Protein AF-A0A7J9IH75-F1 (afdb_monomer_lite)

Structure (mmCIF, N/CA/C/O backbone):
data_AF-A0A7J9IH75-F1
#
_entry.id   AF-A0A7J9IH75-F1
#
loop_
_atom_site.group_PDB
_atom_site.id
_atom_site.type_symbol
_atom_site.label_atom_id
_atom_site.label_alt_id
_atom_site.label_comp_id
_atom_site.label_asym_id
_atom_site.label_entity_id
_atom_site.label_seq_id
_atom_site.pdbx_PDB_ins_code
_atom_site.Cartn_x
_atom_site.Cartn_y
_atom_site.Cartn_z
_atom_site.occupancy
_atom_site.B_iso_or_equiv
_atom_site.auth_seq_id
_atom_site.auth_comp_id
_atom_site.auth_asym_id
_atom_site.auth_atom_id
_atom_site.pdbx_PDB_model_num
ATOM 1 N N . CYS A 1 1 ? 25.613 6.116 -6.442 1.00 48.09 1 CYS A N 1
ATOM 2 C CA . CYS A 1 1 ? 24.591 6.754 -5.593 1.00 48.09 1 CYS A CA 1
ATOM 3 C C . CYS A 1 1 ? 23.674 5.657 -5.090 1.00 48.09 1 CYS A C 1
ATOM 5 O O . CYS A 1 1 ? 23.168 4.928 -5.931 1.00 48.09 1 CYS A O 1
ATOM 7 N N . SER A 1 2 ? 23.567 5.480 -3.773 1.00 66.19 2 SER A N 1
ATOM 8 C CA . SER A 1 2 ? 22.621 4.548 -3.150 1.00 66.19 2 SER A CA 1
ATOM 9 C C . SER A 1 2 ? 21.326 5.310 -2.905 1.00 66.19 2 SER A C 1
ATOM 11 O O . SER A 1 2 ? 21.380 6.429 -2.402 1.00 66.19 2 SER A O 1
ATOM 13 N N . GLU A 1 3 ? 20.193 4.756 -3.309 1.00 75.56 3 GLU A N 1
ATOM 14 C CA . GLU A 1 3 ? 18.892 5.165 -2.783 1.00 75.56 3 GLU A CA 1
ATOM 15 C C . GLU A 1 3 ? 18.713 4.582 -1.366 1.00 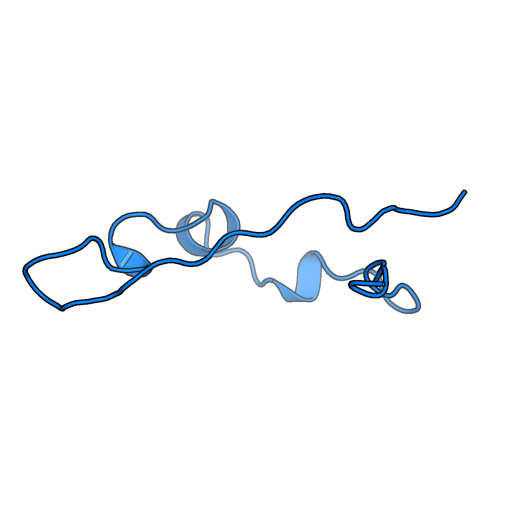75.56 3 GLU A C 1
ATOM 17 O O . GLU A 1 3 ? 19.269 3.524 -1.066 1.00 75.56 3 GLU A O 1
ATOM 22 N N . ASP A 1 4 ? 17.996 5.282 -0.479 1.00 80.81 4 ASP A N 1
ATOM 23 C CA . ASP A 1 4 ? 17.826 4.897 0.931 1.00 80.81 4 ASP A CA 1
ATOM 24 C C . ASP A 1 4 ? 16.356 4.588 1.252 1.00 80.81 4 ASP A C 1
ATOM 26 O O . ASP A 1 4 ? 15.442 5.298 0.829 1.00 80.81 4 ASP A O 1
ATOM 30 N N . ALA A 1 5 ? 16.117 3.547 2.051 1.00 85.44 5 ALA A N 1
ATOM 31 C CA . ALA A 1 5 ? 14.784 3.140 2.500 1.00 85.44 5 ALA A CA 1
ATOM 32 C C . ALA A 1 5 ? 14.467 3.722 3.891 1.00 85.44 5 ALA A C 1
ATOM 34 O O . ALA A 1 5 ? 14.519 3.017 4.895 1.00 85.44 5 ALA A O 1
ATOM 35 N N . VAL A 1 6 ? 14.182 5.027 3.959 1.00 88.88 6 VAL A N 1
ATOM 36 C CA . VAL A 1 6 ? 14.082 5.780 5.233 1.00 88.88 6 VAL A CA 1
ATOM 37 C C . VAL A 1 6 ? 12.668 5.928 5.804 1.00 88.88 6 VAL A C 1
ATOM 39 O O . VAL A 1 6 ? 12.508 6.429 6.914 1.00 88.88 6 VAL A O 1
ATOM 42 N N . SER A 1 7 ? 11.627 5.551 5.056 1.00 87.94 7 SER A N 1
ATOM 43 C CA . SER A 1 7 ? 10.233 5.804 5.440 1.00 87.94 7 SER A CA 1
ATOM 44 C C . SER A 1 7 ? 9.344 4.586 5.212 1.00 87.94 7 SER A C 1
ATOM 46 O O . SER A 1 7 ? 9.465 3.890 4.206 1.00 87.94 7 SER A O 1
ATOM 48 N N . GLY A 1 8 ? 8.422 4.363 6.147 1.00 89.12 8 GLY A N 1
ATOM 49 C CA . GLY A 1 8 ? 7.383 3.343 6.085 1.00 89.12 8 GLY A CA 1
ATOM 50 C C . GLY A 1 8 ? 6.193 3.752 6.952 1.00 89.12 8 GLY A C 1
ATOM 51 O O . GLY A 1 8 ? 6.330 4.565 7.866 1.00 89.12 8 GLY A O 1
ATOM 52 N N . HIS A 1 9 ? 5.015 3.211 6.654 1.00 93.88 9 HIS A N 1
ATOM 53 C CA . HIS A 1 9 ? 3.803 3.447 7.437 1.00 93.88 9 HIS A CA 1
ATOM 54 C C . HIS A 1 9 ? 2.930 2.190 7.467 1.00 93.88 9 HIS A C 1
ATOM 56 O O . HIS A 1 9 ? 3.038 1.325 6.598 1.00 93.88 9 HIS A O 1
ATOM 62 N N . ILE A 1 10 ? 2.062 2.098 8.474 1.00 95.06 10 ILE A N 1
ATOM 63 C CA . ILE A 1 10 ? 1.067 1.033 8.629 1.00 95.06 10 ILE A CA 1
ATOM 64 C C . ILE A 1 10 ? -0.299 1.706 8.752 1.00 95.06 10 ILE A C 1
ATOM 66 O O . ILE A 1 10 ? -0.439 2.682 9.490 1.00 95.06 10 ILE A O 1
ATOM 70 N N . GLN A 1 11 ? -1.305 1.189 8.048 1.00 95.38 11 GLN A N 1
ATOM 71 C CA . GLN A 1 11 ? -2.674 1.694 8.115 1.00 95.38 11 GLN A CA 1
ATOM 72 C C . GLN A 1 11 ? -3.657 0.560 8.416 1.00 95.38 11 GLN A C 1
ATOM 74 O O . GLN A 1 11 ? -3.667 -0.463 7.736 1.00 95.38 11 GLN A O 1
ATOM 79 N N . LEU A 1 12 ? -4.488 0.754 9.445 1.00 97.50 12 LEU A N 1
ATOM 80 C CA . LEU A 1 12 ? -5.589 -0.146 9.783 1.00 97.50 12 LEU A CA 1
ATOM 81 C C . LEU A 1 12 ? -6.801 0.156 8.894 1.00 97.50 12 LEU A C 1
ATOM 83 O O . LEU A 1 12 ? -7.246 1.303 8.816 1.00 97.50 12 LEU A O 1
ATOM 87 N N . LEU A 1 13 ? -7.355 -0.879 8.266 1.00 97.12 13 LEU A N 1
ATOM 88 C CA . LEU A 1 13 ? -8.444 -0.759 7.299 1.00 97.12 13 LEU A CA 1
ATOM 89 C C . LEU A 1 13 ? -9.687 -1.504 7.809 1.00 97.12 13 LEU A C 1
ATOM 91 O O . LEU A 1 13 ? -9.747 -2.730 7.761 1.00 97.12 13 LEU A O 1
ATOM 95 N N . ILE A 1 14 ? -10.666 -0.750 8.313 1.00 97.50 14 ILE A N 1
ATOM 96 C CA . ILE A 1 14 ? -11.978 -1.229 8.755 1.00 97.50 14 ILE A CA 1
ATOM 97 C C . ILE A 1 14 ? -13.028 -0.569 7.849 1.00 97.50 14 ILE A C 1
ATOM 99 O O . ILE A 1 14 ? -13.237 0.643 7.945 1.00 97.50 14 ILE A O 1
ATOM 103 N N . PRO A 1 15 ? -13.675 -1.319 6.939 1.00 96.12 15 PRO A N 1
ATOM 104 C CA . PRO A 1 15 ? -14.630 -0.756 5.989 1.00 96.12 15 PRO A CA 1
ATOM 105 C C . PRO A 1 15 ? -15.771 -0.010 6.689 1.00 96.12 15 PRO A C 1
ATOM 107 O O . PRO A 1 15 ? -16.443 -0.569 7.549 1.00 96.12 15 PRO A O 1
ATOM 110 N N . GLY A 1 16 ? -16.000 1.246 6.302 1.00 94.56 16 GLY A N 1
ATOM 111 C CA . GLY A 1 16 ? -17.039 2.096 6.895 1.00 94.56 16 GLY A CA 1
ATOM 112 C C . GLY A 1 16 ? -16.634 2.811 8.190 1.00 94.56 16 GLY A C 1
ATOM 113 O O . GLY A 1 16 ? -17.338 3.734 8.584 1.00 94.56 16 GLY A O 1
ATOM 114 N N . GLU A 1 17 ? -15.499 2.454 8.805 1.00 97.38 17 GLU A N 1
ATOM 115 C CA . GLU A 1 17 ? -14.963 3.138 9.994 1.00 97.38 17 GLU A CA 1
ATOM 116 C C . GLU A 1 17 ? -13.649 3.879 9.712 1.00 97.38 17 GLU A C 1
AT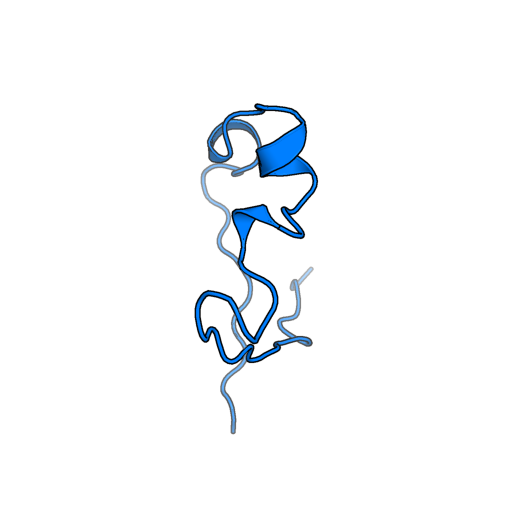OM 118 O O . GLU A 1 17 ? -13.486 5.026 10.128 1.00 97.38 17 GLU A O 1
ATOM 123 N N . THR A 1 18 ? -12.712 3.263 8.981 1.00 97.00 18 THR A N 1
ATOM 124 C CA . THR A 1 18 ? -11.451 3.896 8.566 1.00 97.00 18 THR A CA 1
ATOM 125 C C . THR A 1 18 ? -11.374 4.084 7.050 1.00 97.00 18 THR A C 1
ATOM 127 O O . THR A 1 18 ? -12.124 3.490 6.272 1.00 97.00 18 THR A O 1
ATOM 130 N N . VAL A 1 19 ? -10.470 4.967 6.617 1.00 94.69 19 VAL A N 1
ATOM 131 C CA . VAL A 1 19 ? -10.281 5.309 5.202 1.00 94.69 19 VAL A CA 1
ATOM 132 C C . VAL A 1 19 ? -9.749 4.099 4.436 1.00 94.69 19 VAL A C 1
ATOM 134 O O . VAL A 1 19 ? -8.740 3.500 4.799 1.00 94.69 19 VAL A O 1
ATOM 137 N N . CYS A 1 20 ? -10.433 3.758 3.347 1.00 95.44 20 CYS A N 1
ATOM 138 C CA . CYS A 1 20 ? -10.003 2.723 2.423 1.00 95.44 20 CYS A CA 1
ATOM 139 C C . CYS A 1 20 ? -8.932 3.244 1.449 1.00 95.44 20 CYS A C 1
ATOM 141 O O . CYS A 1 20 ? -8.855 4.441 1.180 1.00 95.44 20 CYS A O 1
ATOM 143 N N . PHE A 1 21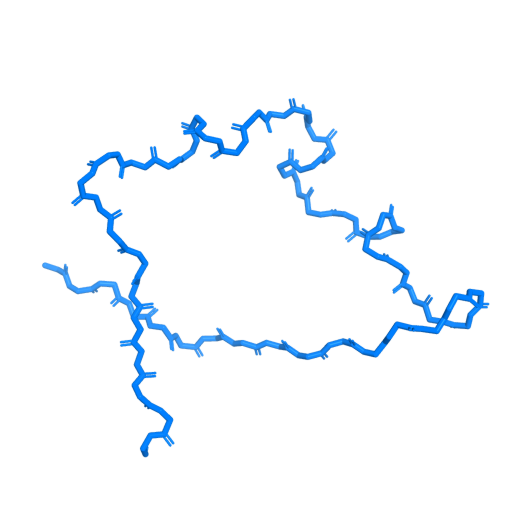 ? -8.157 2.353 0.829 1.00 95.31 21 PHE A N 1
ATOM 144 C CA . PHE A 1 21 ? -7.142 2.756 -0.155 1.00 95.31 21 PHE A CA 1
ATOM 145 C C . PHE A 1 21 ? -7.738 3.546 -1.336 1.00 95.31 21 PHE A C 1
ATOM 147 O O . PHE A 1 21 ? -7.177 4.540 -1.780 1.00 95.31 21 PHE A O 1
ATOM 154 N N . THR A 1 22 ? -8.930 3.165 -1.799 1.00 93.56 22 THR A N 1
ATOM 155 C CA . THR A 1 22 ? -9.658 3.871 -2.870 1.00 93.56 22 THR A CA 1
ATOM 156 C C . THR A 1 22 ? -10.274 5.197 -2.412 1.00 93.56 22 THR A C 1
ATOM 158 O O . THR A 1 22 ? -10.652 6.018 -3.240 1.00 93.56 22 THR A O 1
ATOM 161 N N . CYS A 1 23 ? -10.381 5.417 -1.102 1.00 95.56 23 CYS A N 1
ATOM 162 C CA . CYS A 1 23 ? -10.955 6.618 -0.507 1.00 95.56 23 CYS A CA 1
ATOM 163 C C . CYS A 1 23 ? -9.919 7.760 -0.464 1.00 95.56 23 CYS A C 1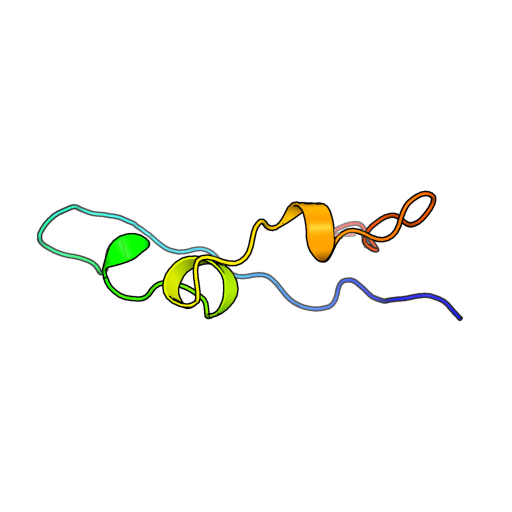
ATOM 165 O O . CYS A 1 23 ? -10.286 8.925 -0.592 1.00 95.56 23 CYS A O 1
ATOM 167 N N . ALA A 1 24 ? -8.631 7.423 -0.323 1.00 94.44 24 ALA A N 1
ATOM 168 C CA . ALA A 1 24 ? -7.497 8.343 -0.445 1.00 94.44 24 ALA A CA 1
ATOM 169 C C . ALA A 1 24 ? -6.390 7.736 -1.338 1.00 94.44 24 ALA A C 1
ATOM 171 O O . ALA A 1 24 ? -5.305 7.404 -0.855 1.00 94.44 24 ALA A O 1
ATOM 172 N N . PRO A 1 25 ? -6.667 7.549 -2.639 1.00 95.25 25 PRO A N 1
ATOM 173 C CA . PRO A 1 25 ? -5.761 6.866 -3.551 1.00 95.25 25 PRO A CA 1
ATOM 174 C C . PRO A 1 25 ? -4.533 7.728 -3.887 1.00 95.25 25 PRO A C 1
ATOM 176 O O . PRO A 1 25 ? -4.642 8.953 -3.999 1.00 95.25 25 PRO A O 1
ATOM 179 N N . PRO A 1 26 ? -3.362 7.110 -4.113 1.00 93.56 26 PRO A N 1
ATOM 180 C CA . PRO A 1 26 ? -2.184 7.825 -4.585 1.00 93.56 26 PRO A CA 1
ATOM 181 C C . PRO A 1 26 ? -2.375 8.319 -6.027 1.00 93.56 26 PRO A C 1
ATOM 183 O O . PRO A 1 26 ? -3.177 7.780 -6.791 1.00 93.56 26 PRO A O 1
ATOM 186 N N . LEU A 1 27 ? -1.578 9.316 -6.426 1.00 94.50 27 LEU A N 1
ATOM 187 C CA . LEU A 1 27 ? -1.689 9.971 -7.735 1.00 94.50 27 LEU A CA 1
ATOM 188 C C . LEU A 1 27 ? -1.618 8.996 -8.922 1.00 94.50 27 LEU A C 1
ATOM 190 O O . LEU A 1 27 ? -2.321 9.177 -9.912 1.00 94.50 27 LEU A O 1
ATOM 194 N N . VAL A 1 28 ? -0.781 7.958 -8.841 1.00 94.75 28 VAL A N 1
ATOM 195 C CA . VAL A 1 28 ? -0.643 6.975 -9.928 1.00 94.75 28 VAL A CA 1
ATOM 196 C C . VAL A 1 28 ? -1.953 6.226 -10.196 1.00 94.75 28 VAL A C 1
ATOM 198 O O . VAL A 1 28 ? -2.326 6.023 -11.346 1.00 94.75 28 VAL A O 1
ATOM 201 N N . VAL A 1 29 ? -2.715 5.929 -9.140 1.00 93.50 29 VAL A N 1
ATOM 202 C CA . VAL A 1 29 ? -4.012 5.253 -9.242 1.00 93.50 29 VAL A CA 1
ATOM 203 C C . VAL A 1 29 ? -5.089 6.214 -9.752 1.00 93.50 29 VAL A C 1
ATOM 205 O O . VAL A 1 29 ? -5.902 5.827 -10.587 1.00 93.50 29 VAL A O 1
ATOM 208 N N . THR A 1 30 ? -5.097 7.476 -9.305 1.00 94.00 30 THR A N 1
ATOM 209 C CA . THR A 1 30 ? -6.108 8.462 -9.746 1.00 94.00 30 THR A CA 1
ATOM 210 C C . THR A 1 30 ? -5.904 8.958 -11.169 1.00 94.00 30 THR A C 1
ATOM 212 O O . THR A 1 30 ? -6.878 9.244 -11.860 1.00 94.00 30 THR A O 1
ATOM 215 N N . SER A 1 31 ? -4.655 9.062 -11.615 1.00 93.81 31 SER A N 1
ATOM 216 C CA . SER A 1 31 ? -4.311 9.484 -12.977 1.00 93.81 31 SER A CA 1
ATOM 217 C C . SER A 1 31 ? -4.515 8.385 -14.024 1.00 93.81 31 SER A C 1
ATOM 219 O O . SER A 1 31 ? -4.438 8.672 -15.217 1.00 93.81 31 SER A O 1
ATOM 221 N N . GLY A 1 32 ? -4.788 7.143 -13.604 1.00 91.56 32 GLY A N 1
ATOM 222 C CA . GLY A 1 32 ? -4.988 6.002 -14.504 1.00 91.56 32 GLY A CA 1
ATOM 223 C C . GLY A 1 32 ? -3.724 5.582 -15.263 1.00 91.56 32 GLY A C 1
ATOM 224 O O . GLY A 1 32 ? -3.818 4.860 -16.254 1.00 91.56 32 GLY A O 1
ATOM 225 N N . VAL A 1 33 ? -2.552 6.051 -14.826 1.00 92.62 33 VAL A N 1
ATOM 226 C CA . VAL A 1 33 ? -1.259 5.687 -15.411 1.00 92.62 33 VAL A CA 1
ATOM 227 C C . VAL A 1 33 ? -0.903 4.268 -14.979 1.00 92.62 33 VAL A C 1
ATOM 229 O O . VAL A 1 33 ? -0.980 3.928 -13.801 1.00 92.62 33 VAL A O 1
ATOM 232 N N . ASP A 1 34 ? -0.484 3.436 -15.932 1.00 90.44 34 ASP A N 1
ATOM 233 C CA . ASP A 1 34 ? -0.027 2.080 -15.634 1.00 90.44 34 ASP A CA 1
ATOM 234 C C . ASP A 1 34 ? 1.304 2.125 -14.865 1.00 90.44 34 ASP A C 1
ATOM 236 O O . ASP A 1 34 ? 2.304 2.656 -15.354 1.00 90.44 34 ASP A O 1
ATOM 240 N N . GLU A 1 35 ? 1.330 1.557 -13.657 1.00 91.62 35 GLU A N 1
ATOM 241 C CA . GLU A 1 35 ? 2.494 1.591 -12.757 1.00 91.62 35 GLU A CA 1
ATOM 242 C C . GLU A 1 35 ? 3.765 0.999 -13.388 1.00 91.62 35 GLU A C 1
ATOM 244 O O . GLU A 1 35 ? 4.879 1.378 -13.021 1.00 91.62 35 GLU A O 1
ATOM 249 N N . ARG A 1 36 ? 3.639 0.107 -14.381 1.00 89.25 36 ARG A N 1
ATOM 250 C CA . ARG A 1 36 ? 4.798 -0.501 -15.055 1.00 89.25 36 ARG A CA 1
ATOM 251 C C . ARG A 1 36 ? 5.548 0.515 -15.902 1.00 89.25 36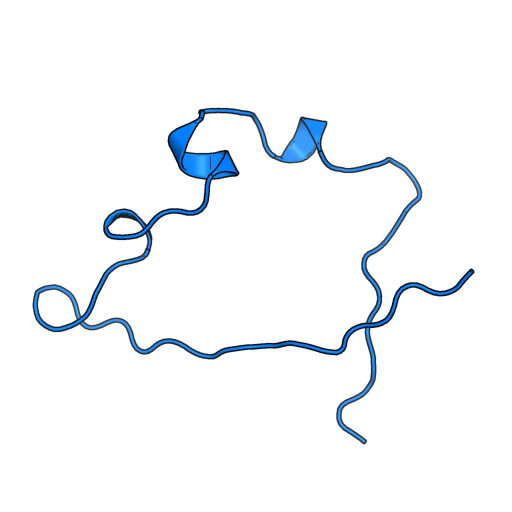 ARG A C 1
ATOM 253 O O . ARG A 1 36 ? 6.744 0.348 -16.105 1.00 89.25 36 ARG A O 1
ATOM 260 N N . THR A 1 37 ? 4.878 1.577 -16.348 1.00 89.81 37 THR A N 1
ATOM 261 C CA . THR A 1 37 ? 5.513 2.679 -17.089 1.00 89.81 37 THR A CA 1
ATOM 262 C C . THR A 1 37 ? 6.450 3.517 -16.212 1.00 89.81 37 THR A C 1
ATOM 264 O O . THR A 1 37 ? 7.356 4.162 -16.735 1.00 89.81 37 THR A O 1
ATOM 267 N N . LEU A 1 38 ? 6.274 3.477 -14.885 1.00 87.25 38 LEU A N 1
ATOM 268 C CA . LEU A 1 38 ? 7.126 4.162 -13.905 1.00 87.25 38 LEU A CA 1
ATOM 269 C C . LEU A 1 38 ? 8.311 3.300 -13.450 1.00 87.25 38 LEU A C 1
ATOM 271 O O . LEU A 1 38 ? 9.309 3.830 -12.958 1.00 87.25 38 LEU A O 1
ATOM 275 N N . LYS A 1 39 ? 8.223 1.974 -13.609 1.00 86.44 39 LYS A N 1
ATOM 276 C CA . LYS A 1 39 ? 9.309 1.061 -13.256 1.00 86.44 39 LYS A CA 1
ATOM 277 C C . LYS A 1 39 ? 10.443 1.185 -14.271 1.00 86.44 39 LYS A C 1
ATOM 279 O O . LYS A 1 39 ? 10.264 0.977 -15.467 1.00 86.44 39 LYS A O 1
ATOM 284 N N . ARG A 1 40 ? 11.649 1.449 -13.774 1.00 87.19 40 ARG A N 1
ATOM 285 C CA . ARG A 1 40 ? 12.862 1.444 -14.591 1.00 87.19 40 ARG A CA 1
ATOM 286 C C . ARG A 1 40 ? 13.471 0.044 -14.610 1.00 87.19 40 ARG A C 1
ATOM 288 O O . ARG A 1 40 ? 13.865 -0.483 -13.573 1.00 87.19 40 ARG A O 1
ATOM 295 N N . GLU A 1 41 ? 13.539 -0.557 -15.793 1.00 88.31 41 GLU A N 1
ATOM 296 C CA . GLU A 1 41 ? 14.101 -1.898 -15.973 1.00 88.31 41 GLU A CA 1
ATOM 297 C C . GLU A 1 41 ? 15.563 -1.963 -15.499 1.00 88.31 41 GLU A C 1
ATOM 299 O O . GLU A 1 41 ? 16.358 -1.054 -15.745 1.00 88.31 41 GLU A O 1
ATOM 304 N N . GLY A 1 42 ? 15.906 -3.041 -14.788 1.00 85.38 42 GLY A N 1
ATOM 305 C CA . GLY A 1 42 ? 17.236 -3.247 -14.203 1.00 85.38 42 GLY A CA 1
ATOM 306 C C . GLY A 1 42 ? 17.519 -2.465 -12.913 1.00 85.38 42 GLY A C 1
ATOM 307 O O . GLY A 1 42 ? 18.632 -2.556 -12.401 1.00 85.38 42 GLY A O 1
ATOM 308 N N . VAL A 1 43 ? 16.542 -1.722 -12.377 1.00 88.25 43 VAL A N 1
ATOM 309 C CA . VAL A 1 43 ? 16.651 -0.995 -11.101 1.00 88.25 43 VAL A CA 1
ATOM 310 C C . VAL A 1 43 ? 15.695 -1.603 -10.070 1.00 88.25 43 VAL A C 1
ATOM 312 O O . VAL A 1 43 ? 14.556 -1.948 -10.390 1.00 88.25 43 VAL A O 1
ATOM 315 N N . CYS A 1 44 ? 16.166 -1.736 -8.830 1.00 87.38 44 CYS A N 1
ATOM 316 C CA . CYS A 1 44 ? 15.397 -2.237 -7.691 1.00 87.38 44 CYS A CA 1
ATOM 317 C C . CYS A 1 44 ? 15.227 -1.130 -6.648 1.00 87.38 44 CYS A C 1
ATOM 319 O O . CYS A 1 44 ? 16.103 -0.285 -6.512 1.00 87.38 44 CYS A O 1
ATOM 321 N N . ALA A 1 45 ? 14.137 -1.174 -5.877 1.00 86.50 45 ALA A N 1
ATOM 322 C CA . ALA A 1 45 ? 13.976 -0.292 -4.727 1.00 86.50 45 ALA A CA 1
ATOM 323 C C . ALA A 1 45 ? 15.040 -0.590 -3.657 1.00 86.50 45 ALA A C 1
ATOM 325 O O . ALA A 1 45 ? 15.374 -1.754 -3.414 1.00 86.50 45 ALA A O 1
ATOM 326 N N . ALA A 1 46 ? 15.535 0.452 -2.987 1.00 87.19 46 ALA A N 1
ATOM 327 C CA . ALA A 1 46 ? 16.392 0.283 -1.820 1.00 87.19 46 ALA A CA 1
ATOM 328 C C . ALA A 1 46 ? 15.667 -0.460 -0.695 1.00 87.19 46 ALA A C 1
ATOM 330 O O . ALA A 1 46 ? 14.457 -0.337 -0.509 1.00 87.19 46 ALA A O 1
ATOM 331 N N . SER A 1 47 ? 16.424 -1.228 0.081 1.00 85.25 47 SER A N 1
ATOM 332 C CA . SER A 1 47 ? 15.941 -1.900 1.284 1.00 85.25 47 SER A CA 1
ATOM 333 C C . SER A 1 47 ? 17.004 -1.773 2.365 1.00 85.25 47 SER A C 1
ATOM 335 O O . SER A 1 47 ? 18.158 -2.131 2.138 1.00 85.25 47 SER A O 1
ATOM 337 N N . LEU A 1 48 ? 16.616 -1.258 3.529 1.00 84.31 48 LEU A N 1
ATOM 338 C CA . LEU A 1 48 ? 17.461 -1.219 4.715 1.00 84.31 48 LEU A CA 1
ATOM 339 C C . LEU A 1 48 ? 16.935 -2.255 5.713 1.00 84.31 48 LEU A C 1
ATOM 341 O O . LEU A 1 48 ? 15.721 -2.330 5.919 1.00 84.31 48 LEU A O 1
ATOM 345 N N . PRO A 1 49 ? 17.811 -3.083 6.304 1.00 81.94 49 PRO A N 1
ATOM 346 C CA . PRO A 1 49 ? 17.391 -3.997 7.350 1.00 81.94 49 PRO A CA 1
ATOM 347 C C . PRO A 1 49 ? 16.906 -3.208 8.569 1.00 81.94 49 PRO A C 1
ATOM 349 O O . PRO A 1 49 ? 17.478 -2.177 8.912 1.00 81.94 49 PRO A O 1
ATOM 352 N N . THR A 1 50 ? 15.887 -3.721 9.257 1.00 73.19 50 THR A N 1
ATOM 353 C CA . THR A 1 50 ? 15.356 -3.156 10.512 1.00 73.19 50 THR A CA 1
ATOM 354 C C . THR A 1 50 ? 16.287 -3.397 11.717 1.00 73.19 50 THR A C 1
ATOM 356 O O . THR A 1 50 ? 15.801 -3.552 12.836 1.00 73.19 50 THR A O 1
ATOM 359 N N . ILE A 1 51 ? 17.599 -3.531 11.477 1.00 50.31 51 ILE A N 1
ATOM 360 C CA . ILE A 1 51 ? 18.623 -3.807 12.502 1.00 50.31 51 ILE A CA 1
ATOM 361 C C . ILE A 1 51 ? 18.857 -2.610 13.418 1.00 50.31 51 ILE A C 1
ATOM 363 O O . ILE A 1 51 ? 18.759 -1.459 12.937 1.00 50.31 51 ILE A O 1
#

Organism: NCBI:txid34283

Radius of gyration: 15.06 Å; chains: 1; bounding box: 42×14×3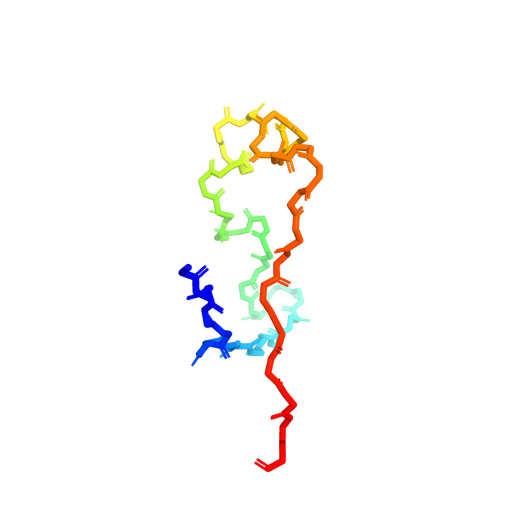0 Å

Secondary structure (DSSP, 8-state):
--------------TTTS--TTTS--HHHHTT--GGGTPPTT---------

Foldseek 3Di:
DDDDDDDDDDDDDDPPPDQDCVNPPDPCVVVVPDVVVVDDPPDDDDDDDPD

pLDDT: mean 88.55, std 10.17, range [48.09, 97.5]

Sequence (51 aa):
CSEDAVSGHIQLLIPGETVCFTCAPPLVVTSGVDERTLKREGVCAASLPTI